Protein AF-A0A699VG58-F1 (afdb_monomer_lite)

Structure (mmCIF, N/CA/C/O backbone):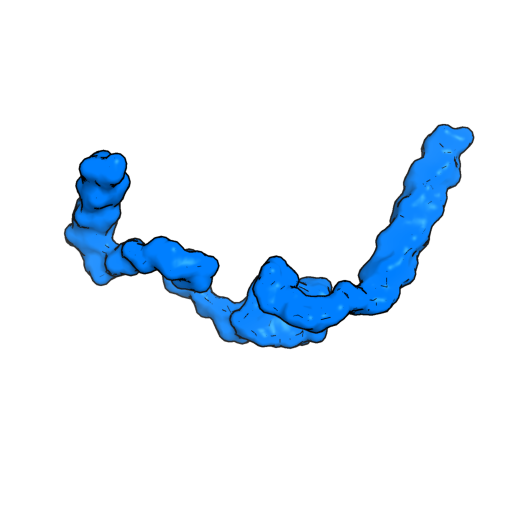
data_AF-A0A699VG58-F1
#
_entry.id   AF-A0A699VG58-F1
#
loop_
_atom_site.group_PDB
_atom_site.id
_atom_site.type_symbol
_atom_site.label_atom_id
_atom_site.label_alt_id
_atom_site.label_comp_id
_atom_site.label_asym_id
_atom_site.label_entity_id
_atom_site.label_seq_id
_atom_site.pdbx_PDB_ins_code
_atom_site.Cartn_x
_atom_site.Cartn_y
_atom_site.Cartn_z
_atom_site.occupancy
_atom_site.B_iso_or_equiv
_atom_site.auth_seq_id
_atom_site.auth_comp_id
_atom_site.auth_asym_id
_atom_site.auth_atom_id
_atom_site.pdbx_PDB_model_num
ATOM 1 N N . MET A 1 1 ? 5.212 19.546 -15.534 1.00 59.59 1 MET A N 1
ATOM 2 C CA . MET A 1 1 ? 5.181 18.173 -16.093 1.00 59.59 1 MET A CA 1
ATOM 3 C C . MET A 1 1 ? 6.500 17.751 -16.749 1.00 59.59 1 MET A C 1
ATOM 5 O O . MET A 1 1 ? 6.976 16.677 -16.421 1.00 59.59 1 MET A O 1
ATOM 9 N N . ALA A 1 2 ? 7.149 18.583 -17.577 1.00 63.12 2 ALA A N 1
ATOM 10 C CA . ALA A 1 2 ? 8.393 18.219 -18.280 1.00 63.12 2 ALA A CA 1
ATOM 11 C C . ALA A 1 2 ? 9.554 17.735 -17.374 1.00 63.12 2 ALA A C 1
ATOM 13 O O . ALA A 1 2 ? 10.169 16.708 -17.651 1.00 63.12 2 ALA A O 1
ATOM 14 N N . LEU A 1 3 ? 9.817 18.408 -16.245 1.00 67.75 3 LEU A N 1
ATOM 15 C CA . LEU A 1 3 ? 10.879 18.003 -15.305 1.00 67.75 3 LEU A CA 1
ATOM 16 C C . LEU A 1 3 ? 10.604 16.652 -14.617 1.00 67.75 3 LEU A C 1
ATOM 18 O O . LEU A 1 3 ? 11.537 15.897 -14.341 1.00 67.75 3 LEU A O 1
ATOM 22 N N . LEU A 1 4 ? 9.330 16.335 -14.352 1.00 63.12 4 LEU A N 1
ATOM 23 C CA . LEU A 1 4 ? 8.923 15.047 -13.779 1.00 63.12 4 LEU A CA 1
ATOM 24 C C . LEU A 1 4 ? 9.152 13.916 -14.791 1.00 63.12 4 LEU A C 1
ATOM 26 O O . LEU A 1 4 ? 9.695 12.874 -14.427 1.00 63.12 4 LEU A O 1
ATOM 30 N N . SER A 1 5 ? 8.847 14.161 -16.068 1.00 72.00 5 SER A N 1
ATOM 31 C CA . SER A 1 5 ? 9.117 13.229 -17.167 1.00 72.00 5 SER A CA 1
ATOM 32 C C . SER A 1 5 ? 10.618 12.972 -17.359 1.00 72.00 5 SER A C 1
ATOM 34 O O . SER A 1 5 ? 11.018 11.823 -17.521 1.00 72.00 5 SER A O 1
ATOM 36 N N . MET A 1 6 ? 11.473 13.997 -17.248 1.00 81.75 6 MET A N 1
ATOM 37 C CA . MET A 1 6 ? 12.934 13.827 -17.338 1.00 81.75 6 MET A CA 1
ATOM 38 C C . MET A 1 6 ? 13.524 13.026 -16.167 1.00 81.75 6 MET A C 1
ATOM 40 O O . MET A 1 6 ? 14.443 12.228 -16.360 1.00 81.75 6 MET A O 1
ATOM 44 N N . ARG A 1 7 ? 13.012 13.218 -14.941 1.00 80.69 7 ARG A N 1
ATOM 45 C CA . ARG A 1 7 ? 13.432 12.424 -13.770 1.00 80.69 7 ARG A CA 1
ATOM 46 C C . ARG A 1 7 ? 13.025 10.958 -13.910 1.00 80.69 7 ARG A C 1
ATOM 48 O O . ARG A 1 7 ? 13.835 10.084 -13.608 1.00 80.69 7 ARG A O 1
ATOM 55 N N . ALA A 1 8 ? 11.813 10.701 -14.402 1.00 80.88 8 ALA A N 1
ATOM 56 C CA . ALA A 1 8 ? 11.327 9.348 -14.649 1.00 80.88 8 ALA A CA 1
ATOM 57 C C . ALA A 1 8 ? 12.122 8.636 -15.762 1.00 80.88 8 ALA A C 1
ATOM 59 O O . ALA A 1 8 ? 12.510 7.484 -15.582 1.00 80.88 8 ALA A O 1
ATOM 60 N N . ASP A 1 9 ? 12.443 9.329 -16.861 1.00 84.62 9 ASP A N 1
ATOM 61 C CA . ASP A 1 9 ? 13.279 8.797 -17.951 1.00 84.62 9 ASP A CA 1
ATOM 62 C C . ASP A 1 9 ? 14.704 8.463 -17.479 1.00 84.62 9 ASP A C 1
ATOM 64 O O . ASP A 1 9 ? 15.212 7.368 -17.727 1.00 84.62 9 ASP A O 1
ATOM 68 N N . LYS A 1 10 ? 15.336 9.363 -16.712 1.00 88.50 10 LYS A N 1
ATOM 69 C CA . LYS A 1 10 ? 16.678 9.126 -16.157 1.00 88.50 10 LYS A CA 1
ATOM 70 C C . LYS A 1 10 ? 16.696 7.941 -15.181 1.00 88.50 10 LYS A C 1
ATOM 72 O O . LYS A 1 10 ? 17.676 7.199 -15.136 1.00 88.50 10 LYS A O 1
ATOM 77 N N . PHE A 1 11 ? 15.622 7.745 -14.415 1.00 83.12 11 PHE A N 1
ATOM 78 C CA . PHE A 1 11 ? 15.460 6.585 -13.538 1.00 83.12 11 PHE A CA 1
ATOM 79 C C . PHE A 1 11 ? 15.304 5.282 -14.332 1.00 83.12 11 PHE A C 1
ATOM 81 O O . PHE A 1 11 ? 16.033 4.326 -14.055 1.00 83.12 11 PHE A O 1
ATOM 88 N N . TRP A 1 12 ? 14.434 5.263 -15.351 1.00 85.00 12 TRP A N 1
ATOM 89 C CA . TRP A 1 12 ? 14.248 4.114 -16.248 1.00 85.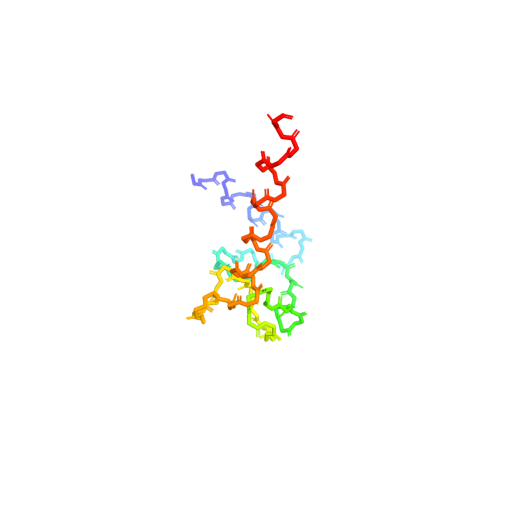00 12 TRP A CA 1
ATOM 90 C C . TRP A 1 12 ? 15.565 3.697 -16.904 1.00 85.00 12 TRP A C 1
ATOM 92 O O . TRP A 1 12 ? 15.946 2.535 -16.822 1.00 85.00 12 TRP A O 1
ATOM 102 N N . LYS A 1 13 ? 16.318 4.648 -17.465 1.00 87.19 13 LYS A N 1
ATOM 103 C CA . LYS A 1 13 ? 17.611 4.371 -18.110 1.00 87.19 13 LYS A CA 1
ATOM 104 C C . LYS A 1 13 ? 18.667 3.808 -17.153 1.00 87.19 13 LYS A C 1
ATOM 106 O O . LYS A 1 13 ? 19.503 3.025 -17.584 1.00 87.19 13 LYS A O 1
ATOM 111 N N . ARG A 1 14 ? 18.645 4.185 -15.867 1.00 87.25 14 ARG A N 1
ATOM 112 C CA . ARG A 1 14 ? 19.602 3.683 -14.858 1.00 87.25 14 ARG A CA 1
ATOM 113 C C . ARG A 1 14 ? 19.220 2.334 -14.261 1.00 87.25 14 ARG A C 1
ATOM 115 O O . ARG A 1 14 ? 20.106 1.554 -13.944 1.00 87.25 14 ARG A O 1
ATOM 122 N N . THR A 1 15 ? 17.933 2.097 -14.020 1.00 82.75 15 THR A N 1
ATOM 123 C CA . THR A 1 15 ? 17.465 0.931 -13.244 1.00 82.75 15 THR A CA 1
ATOM 124 C C . THR A 1 15 ? 16.684 -0.090 -14.063 1.00 82.75 15 THR A C 1
ATOM 126 O O . THR A 1 15 ? 16.413 -1.174 -13.555 1.00 82.75 15 THR A O 1
ATOM 129 N N . GLY A 1 16 ? 16.279 0.246 -15.291 1.00 83.88 16 GLY A N 1
ATOM 130 C CA . GLY A 1 16 ? 15.404 -0.580 -16.127 1.00 83.88 16 GLY A CA 1
ATOM 131 C C . GLY A 1 16 ? 13.992 -0.765 -15.561 1.00 83.88 16 GLY A C 1
ATOM 132 O O . GLY A 1 16 ? 13.261 -1.638 -16.020 1.00 83.88 16 GLY A O 1
ATOM 133 N N . LYS A 1 17 ? 13.602 0.008 -14.536 1.00 78.69 17 LYS A N 1
ATOM 134 C CA . LYS A 1 17 ? 12.319 -0.128 -13.826 1.00 78.69 17 LYS A CA 1
ATOM 135 C C . LYS A 1 17 ? 11.417 1.064 -14.109 1.00 78.69 17 LYS A C 1
ATOM 137 O O . LYS A 1 17 ? 11.814 2.215 -13.921 1.00 78.69 17 LYS A O 1
ATOM 142 N N . LYS A 1 18 ? 10.203 0.803 -14.605 1.00 77.25 18 LYS A N 1
ATOM 143 C CA . LYS A 1 18 ? 9.253 1.849 -15.009 1.00 77.25 18 LYS A CA 1
ATOM 144 C C . LYS A 1 18 ? 8.517 2.303 -13.763 1.00 77.25 18 LYS A C 1
ATOM 146 O O . LYS A 1 18 ? 7.924 1.482 -13.071 1.00 77.25 18 LYS A O 1
ATOM 151 N N . ILE A 1 19 ? 8.560 3.598 -13.471 1.00 72.56 19 ILE A N 1
ATOM 152 C CA . ILE A 1 19 ? 7.805 4.157 -12.351 1.00 72.56 19 ILE A CA 1
ATOM 153 C C . ILE A 1 19 ? 6.334 4.194 -12.779 1.00 72.56 19 ILE A C 1
ATOM 155 O O . ILE A 1 19 ? 5.960 5.000 -13.630 1.00 72.56 19 ILE A O 1
ATOM 159 N N . SER A 1 20 ? 5.515 3.296 -12.233 1.00 68.38 20 SER A N 1
ATOM 160 C CA . SER A 1 20 ? 4.060 3.383 -12.352 1.00 68.38 20 SER A CA 1
ATOM 161 C C . SER A 1 20 ? 3.544 4.229 -11.194 1.00 68.38 20 SER A C 1
ATOM 163 O O . SER A 1 20 ? 3.795 3.909 -10.039 1.00 68.38 20 SER A O 1
ATOM 165 N N . ILE A 1 21 ? 2.840 5.324 -11.490 1.00 66.31 21 ILE A N 1
ATOM 166 C CA . ILE A 1 21 ? 2.165 6.154 -10.471 1.00 66.31 21 ILE A CA 1
ATOM 167 C C . ILE A 1 21 ? 0.758 5.596 -10.183 1.00 66.31 21 ILE A C 1
ATOM 169 O O . ILE A 1 21 ? -0.102 6.280 -9.636 1.00 66.31 21 ILE A O 1
ATOM 173 N N . GLN A 1 22 ? 0.472 4.352 -10.574 1.00 62.41 22 GLN A N 1
ATOM 174 C CA . GLN A 1 22 ? -0.730 3.681 -10.097 1.00 62.41 22 GLN A CA 1
ATOM 175 C C . GLN A 1 22 ? -0.530 3.408 -8.604 1.00 62.41 22 GLN A C 1
ATOM 177 O O . GLN A 1 22 ? 0.450 2.782 -8.209 1.00 62.41 22 GLN A O 1
ATOM 182 N N . GLY A 1 23 ? -1.421 3.962 -7.773 1.00 56.25 23 GLY A N 1
ATOM 183 C CA . GLY A 1 23 ? -1.255 4.148 -6.322 1.00 56.25 23 GLY A CA 1
ATOM 184 C C . GLY A 1 23 ? -1.073 2.886 -5.464 1.00 56.25 23 GLY A C 1
ATOM 185 O O . GLY A 1 23 ? -1.089 2.979 -4.238 1.00 56.25 23 GLY A O 1
ATOM 186 N N . SER A 1 24 ? -0.897 1.72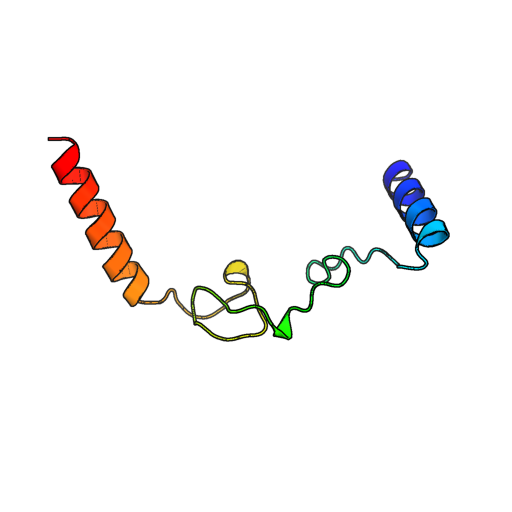1 -6.082 1.00 56.06 24 SER A N 1
ATOM 187 C CA . SER A 1 24 ? -0.588 0.434 -5.463 1.00 56.06 24 SER A CA 1
ATOM 188 C C . SER A 1 24 ? 0.893 0.061 -5.509 1.00 56.06 24 SER A C 1
ATOM 190 O O . SER A 1 24 ? 1.358 -0.611 -4.590 1.00 56.06 24 SER A O 1
ATOM 192 N N . ASP A 1 25 ? 1.633 0.486 -6.534 1.00 58.47 25 ASP A N 1
ATOM 193 C CA . ASP A 1 25 ? 2.951 -0.070 -6.852 1.00 58.47 25 ASP A CA 1
ATOM 194 C C . ASP A 1 25 ? 4.070 0.856 -6.386 1.00 58.47 25 ASP A C 1
ATOM 196 O O . ASP A 1 25 ? 4.768 1.516 -7.157 1.00 58.47 25 ASP A O 1
ATOM 200 N N . VAL A 1 26 ? 4.255 0.895 -5.067 1.00 61.69 26 VAL A N 1
ATOM 201 C CA . VAL A 1 26 ? 5.467 1.459 -4.474 1.00 61.69 26 VAL A CA 1
ATOM 202 C C . VAL A 1 26 ? 6.614 0.509 -4.822 1.00 61.69 26 VAL A C 1
ATOM 204 O O . VAL A 1 26 ? 6.771 -0.521 -4.182 1.00 61.69 26 VAL A O 1
ATOM 207 N N . ALA A 1 27 ? 7.342 0.806 -5.901 1.00 63.53 27 ALA A N 1
ATOM 208 C CA . ALA A 1 27 ? 8.606 0.196 -6.334 1.00 63.53 27 ALA A CA 1
ATOM 209 C C . ALA A 1 27 ? 9.013 -1.118 -5.616 1.00 63.53 27 ALA A C 1
ATOM 211 O O . ALA A 1 27 ? 9.873 -1.113 -4.739 1.00 63.53 27 ALA A O 1
ATOM 212 N N . GLY A 1 28 ? 8.426 -2.254 -6.013 1.00 67.69 28 GLY A N 1
ATOM 213 C CA . GLY A 1 28 ? 8.849 -3.585 -5.548 1.00 67.69 28 GLY A CA 1
ATOM 214 C C . GLY A 1 28 ? 8.354 -4.004 -4.161 1.00 67.69 28 GLY A C 1
ATOM 215 O O . GLY A 1 28 ? 8.848 -4.990 -3.618 1.00 67.69 28 GLY A O 1
ATOM 216 N N . PHE A 1 29 ? 7.395 -3.284 -3.584 1.00 78.38 29 PHE A N 1
ATOM 217 C CA . PHE A 1 29 ? 6.770 -3.666 -2.330 1.00 78.38 29 PHE A CA 1
ATOM 218 C C . PHE A 1 29 ? 5.674 -4.719 -2.550 1.00 78.38 29 PHE A C 1
ATOM 220 O O . PHE A 1 29 ? 4.653 -4.464 -3.189 1.00 78.38 29 PHE A O 1
ATOM 227 N N . ASP A 1 30 ? 5.8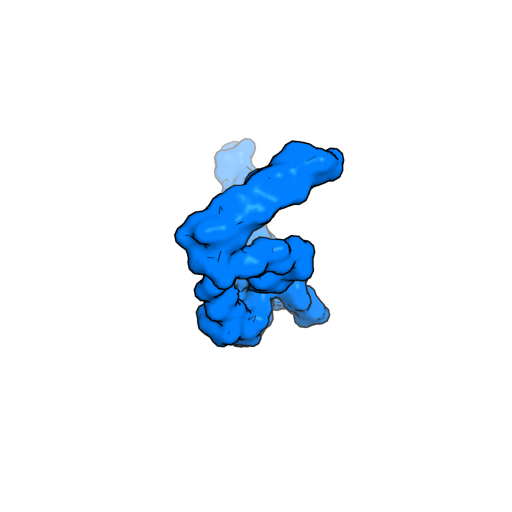88 -5.912 -1.999 1.00 84.94 30 ASP A N 1
ATOM 228 C CA . ASP A 1 30 ? 4.951 -7.030 -2.084 1.00 84.94 30 ASP A CA 1
ATOM 229 C C . ASP A 1 30 ? 3.768 -6.833 -1.122 1.00 84.94 30 ASP A C 1
ATOM 231 O O . ASP A 1 30 ? 3.828 -7.184 0.060 1.00 84.94 30 ASP A O 1
ATOM 235 N N . LYS A 1 31 ? 2.668 -6.273 -1.641 1.00 85.12 31 LYS A N 1
ATOM 236 C CA . LYS A 1 31 ? 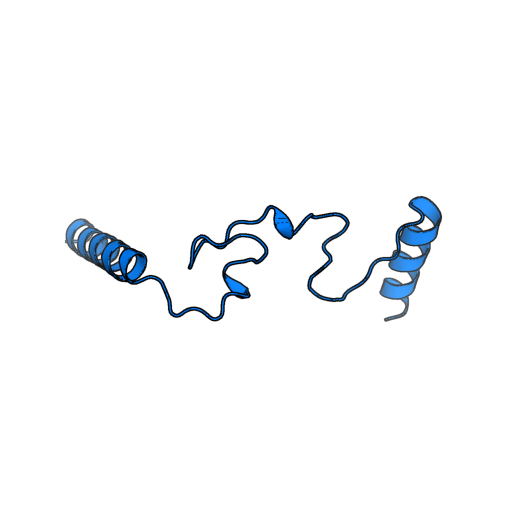1.442 -6.025 -0.864 1.00 85.12 31 LYS A CA 1
ATOM 237 C C . LYS A 1 31 ? 0.825 -7.304 -0.294 1.00 85.12 31 LYS A C 1
ATOM 239 O O . LYS A 1 31 ? 0.122 -7.211 0.708 1.00 85.12 31 LYS A O 1
ATOM 244 N N . SER A 1 32 ? 1.084 -8.481 -0.876 1.00 88.44 32 SER A N 1
ATOM 245 C CA . SER A 1 32 ? 0.522 -9.749 -0.383 1.00 88.44 32 SER A CA 1
ATOM 246 C C . SER A 1 32 ? 0.970 -10.082 1.046 1.00 88.44 32 SER A C 1
ATOM 248 O O . SER A 1 32 ? 0.257 -10.779 1.762 1.00 88.44 32 SER A O 1
ATOM 250 N N . LYS A 1 33 ? 2.101 -9.515 1.487 1.00 89.81 33 LYS A N 1
ATOM 251 C CA . LYS A 1 33 ? 2.668 -9.686 2.833 1.00 89.81 33 LYS A CA 1
ATOM 252 C C . LYS A 1 33 ? 2.250 -8.600 3.823 1.00 89.81 33 LYS A C 1
ATOM 254 O O . LYS A 1 33 ? 2.664 -8.642 4.977 1.00 89.81 33 LYS A O 1
ATOM 259 N N . VAL A 1 34 ? 1.473 -7.606 3.392 1.00 91.31 34 VAL A N 1
ATOM 260 C CA . VAL A 1 34 ? 0.961 -6.574 4.298 1.00 91.31 34 VAL A CA 1
ATOM 261 C C . VAL A 1 34 ? -0.260 -7.073 5.030 1.00 91.31 34 VAL A C 1
ATOM 263 O O . VAL A 1 34 ? -1.249 -7.424 4.395 1.00 91.31 34 VAL A O 1
ATOM 266 N N . GLU A 1 35 ? -0.219 -6.980 6.354 1.00 94.19 35 GLU A N 1
ATOM 267 C CA . GLU A 1 35 ? -1.388 -7.124 7.207 1.00 94.19 35 GLU A CA 1
ATOM 268 C C . GLU A 1 35 ? -2.143 -5.796 7.341 1.00 94.19 35 GLU A C 1
ATOM 270 O O . GLU A 1 35 ? -1.577 -4.741 7.642 1.00 94.19 35 GLU A O 1
ATOM 275 N N . CYS A 1 36 ? -3.457 -5.847 7.155 1.00 92.69 36 CYS A N 1
ATOM 276 C CA . CYS A 1 36 ? -4.335 -4.724 7.417 1.00 92.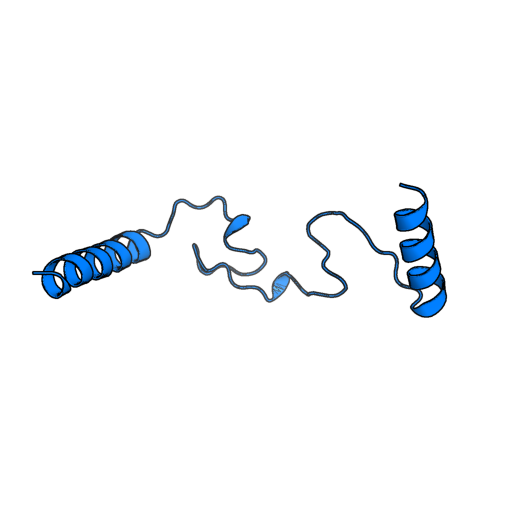69 36 CYS A CA 1
ATOM 277 C C . CYS A 1 36 ? -4.547 -4.533 8.924 1.00 92.69 36 CYS A C 1
ATOM 279 O O . CYS A 1 36 ? -5.226 -5.330 9.560 1.00 92.69 36 CYS A O 1
ATOM 281 N N . PHE A 1 37 ? -4.096 -3.409 9.482 1.00 89.50 37 PHE A N 1
ATOM 282 C CA . PHE A 1 37 ? -4.299 -3.074 10.901 1.00 89.50 37 PHE A CA 1
ATOM 283 C C . PHE A 1 37 ? -5.761 -2.891 11.348 1.00 89.50 37 PHE A C 1
ATOM 285 O O . PHE A 1 37 ? -5.999 -2.713 12.542 1.00 89.50 37 PHE A O 1
ATOM 292 N N . ASN A 1 38 ? -6.720 -2.840 10.417 1.00 89.56 38 ASN A N 1
ATOM 293 C CA . ASN A 1 38 ? -8.141 -2.745 10.754 1.00 89.56 38 ASN A CA 1
ATOM 294 C C . ASN A 1 38 ? -8.767 -4.139 10.902 1.00 89.56 38 ASN A C 1
ATOM 296 O O . ASN A 1 38 ? -9.308 -4.472 11.948 1.00 89.56 38 ASN A O 1
ATOM 300 N N . CYS A 1 39 ? -8.671 -4.970 9.859 1.00 90.75 39 CYS A N 1
ATOM 301 C CA . CYS A 1 39 ? -9.344 -6.273 9.812 1.00 90.75 39 CYS A CA 1
ATOM 302 C C . CYS A 1 39 ? -8.413 -7.484 9.973 1.00 90.75 39 CYS A C 1
ATOM 304 O O . CYS A 1 39 ? -8.886 -8.614 9.879 1.00 90.75 39 CYS A O 1
ATOM 306 N N . HIS A 1 40 ? -7.111 -7.259 10.161 1.00 90.12 40 HIS A N 1
ATOM 307 C CA . HIS A 1 40 ? -6.077 -8.288 10.328 1.00 90.12 40 HIS A CA 1
ATOM 308 C C . HIS A 1 40 ? -5.977 -9.294 9.167 1.00 90.12 40 HIS A C 1
ATOM 310 O O . HIS A 1 40 ? -5.501 -10.416 9.320 1.00 90.12 40 HIS A O 1
ATOM 316 N N . LYS A 1 41 ? -6.419 -8.894 7.966 1.00 91.62 41 LYS A N 1
ATOM 317 C CA . LYS A 1 41 ? -6.281 -9.679 6.729 1.00 91.62 41 LYS A CA 1
ATOM 318 C C . LYS A 1 41 ? -5.101 -9.190 5.900 1.00 91.62 41 LYS A C 1
ATOM 320 O O . LYS A 1 41 ? -4.827 -7.991 5.856 1.00 91.62 41 LYS A O 1
ATOM 325 N N . MET A 1 42 ? -4.452 -10.117 5.203 1.00 93.50 42 MET A N 1
ATOM 326 C CA . MET A 1 42 ? -3.310 -9.821 4.340 1.00 93.50 42 MET A CA 1
ATOM 327 C C . MET A 1 42 ? -3.726 -9.146 3.021 1.00 93.50 42 MET A C 1
ATOM 329 O O . MET A 1 42 ? -4.900 -9.156 2.637 1.00 93.50 42 MET A O 1
ATOM 333 N N . GLY A 1 43 ? -2.760 -8.570 2.307 1.00 91.94 43 GLY A N 1
ATOM 334 C CA . GLY A 1 43 ? -2.920 -8.108 0.926 1.00 91.94 43 GLY A CA 1
ATOM 335 C C . GLY A 1 43 ? -3.254 -6.628 0.747 1.00 91.94 43 GLY A C 1
ATOM 336 O O . GLY A 1 43 ? -3.258 -6.150 -0.388 1.00 91.94 43 GLY A O 1
ATOM 337 N N . HIS A 1 44 ? -3.542 -5.886 1.822 1.00 91.19 44 HIS A N 1
ATOM 338 C CA . HIS A 1 44 ? -3.948 -4.484 1.711 1.00 91.19 44 HIS A CA 1
ATOM 339 C C . HIS A 1 44 ? -3.622 -3.656 2.953 1.00 91.19 44 HIS A C 1
ATOM 341 O O . HIS A 1 44 ? -3.624 -4.141 4.081 1.00 91.19 44 HIS A O 1
ATOM 347 N N . PHE A 1 45 ? -3.396 -2.361 2.742 1.00 90.19 45 PHE A N 1
ATOM 348 C CA . PHE A 1 45 ? -3.204 -1.410 3.833 1.00 90.19 45 PHE A CA 1
ATOM 349 C C . PHE A 1 45 ? -4.535 -1.070 4.517 1.00 90.19 45 PHE A C 1
ATOM 351 O O . PHE A 1 45 ? -5.586 -1.082 3.881 1.00 90.19 45 PHE A O 1
ATOM 358 N N . ALA A 1 46 ? -4.487 -0.641 5.783 1.00 90.38 46 ALA A N 1
ATOM 359 C CA . ALA A 1 46 ? -5.682 -0.220 6.527 1.00 90.38 46 ALA A CA 1
ATOM 360 C C . ALA A 1 46 ? -6.498 0.871 5.806 1.00 90.38 46 ALA A C 1
ATOM 362 O O . ALA A 1 46 ? -7.722 0.822 5.816 1.00 90.38 46 ALA A O 1
ATOM 363 N N . ARG A 1 47 ? -5.829 1.791 5.095 1.00 87.88 47 ARG A N 1
ATOM 364 C CA . ARG A 1 47 ? -6.472 2.846 4.286 1.00 87.88 47 ARG A CA 1
ATOM 365 C C . ARG A 1 47 ? -7.288 2.331 3.088 1.00 87.88 47 ARG A C 1
ATOM 367 O O . ARG A 1 47 ? -8.093 3.069 2.544 1.00 87.88 47 ARG A O 1
ATOM 374 N N . GLU A 1 48 ? -7.035 1.101 2.642 1.00 89.12 48 GLU A N 1
ATOM 375 C CA . GLU A 1 48 ? -7.741 0.444 1.530 1.00 89.12 48 GLU A CA 1
ATOM 376 C C . GLU A 1 48 ? -8.858 -0.485 2.044 1.00 89.12 48 GLU A C 1
ATOM 378 O O . GLU A 1 48 ? -9.604 -1.070 1.257 1.00 89.12 48 GLU A O 1
ATOM 383 N N . CYS A 1 49 ? -8.966 -0.655 3.366 1.00 90.94 49 CYS A N 1
ATOM 384 C CA . CYS A 1 49 ? -9.890 -1.592 3.981 1.00 90.94 49 CYS A CA 1
ATOM 385 C C . CYS A 1 49 ? -11.332 -1.081 3.884 1.00 90.94 49 CYS A C 1
ATOM 387 O O . CYS A 1 49 ? -11.638 0.022 4.323 1.00 90.94 49 CYS A O 1
ATOM 389 N N . ARG A 1 50 ? -12.231 -1.913 3.344 1.00 89.06 50 ARG A N 1
ATOM 390 C CA . ARG A 1 50 ? -13.677 -1.628 3.280 1.00 89.06 50 ARG A CA 1
ATOM 391 C C . ARG A 1 50 ? -14.455 -2.152 4.487 1.00 89.06 50 ARG A C 1
ATOM 393 O O . ARG A 1 50 ? -15.658 -1.930 4.571 1.00 89.06 50 ARG A O 1
ATOM 400 N N . ALA A 1 51 ? -13.799 -2.902 5.372 1.00 85.00 51 ALA A N 1
ATOM 401 C CA . ALA A 1 51 ? -14.443 -3.389 6.580 1.00 85.00 51 ALA A CA 1
ATOM 402 C C . ALA A 1 51 ? -14.723 -2.209 7.526 1.00 85.00 51 ALA A C 1
ATOM 404 O O . ALA A 1 51 ? -13.888 -1.301 7.605 1.00 85.00 51 ALA A O 1
ATOM 405 N N . PRO A 1 52 ? -15.854 -2.224 8.254 1.00 78.94 52 PRO A N 1
ATOM 406 C CA . PRO A 1 52 ? -16.079 -1.272 9.332 1.00 78.94 52 PRO A CA 1
ATOM 407 C C . PRO A 1 52 ? -14.935 -1.357 10.346 1.00 78.94 52 PRO A C 1
ATOM 409 O O . PRO A 1 52 ? -14.275 -2.393 10.471 1.00 78.94 52 PRO A O 1
ATOM 412 N N . GLU A 1 53 ? -14.664 -0.249 11.029 1.00 71.25 53 GLU A N 1
ATOM 413 C CA . GLU A 1 53 ? -13.572 -0.188 11.994 1.00 71.25 53 GLU A CA 1
ATOM 414 C C . GLU A 1 53 ? -13.770 -1.239 13.096 1.00 71.25 53 GLU A C 1
ATOM 416 O O . GLU A 1 53 ? -14.864 -1.375 13.650 1.00 71.25 53 GLU A O 1
ATOM 421 N N . ASN A 1 54 ? -12.734 -2.037 13.371 1.00 69.62 54 ASN A N 1
ATOM 422 C CA . ASN A 1 54 ? -12.795 -3.108 14.364 1.00 69.62 54 ASN A CA 1
ATOM 423 C C . ASN A 1 54 ? -13.255 -2.552 15.726 1.00 69.62 54 ASN A C 1
ATOM 425 O O . ASN A 1 54 ? -12.616 -1.667 16.297 1.00 69.62 54 ASN A O 1
ATOM 429 N N . GLN A 1 55 ? -14.335 -3.110 16.283 1.00 65.62 55 GLN A N 1
ATOM 430 C CA . GLN A 1 55 ? -14.894 -2.714 17.582 1.00 65.62 55 GLN A CA 1
ATOM 431 C C . GLN A 1 55 ? -13.890 -2.839 18.742 1.00 65.62 55 GLN A C 1
ATOM 433 O O . GLN A 1 55 ? -14.009 -2.128 19.741 1.00 65.62 55 GLN A O 1
ATOM 438 N N . GLU A 1 56 ? -12.866 -3.689 18.616 1.00 65.88 56 GLU A N 1
ATOM 439 C CA . GLU A 1 56 ? -11.772 -3.766 19.588 1.00 65.88 56 GLU A CA 1
ATOM 440 C C . GLU A 1 56 ? -10.985 -2.448 19.661 1.00 65.88 56 GLU A C 1
ATOM 442 O O . GLU A 1 56 ? -10.617 -2.015 20.753 1.00 65.88 56 GLU A O 1
ATOM 447 N N . ARG A 1 57 ? -10.775 -1.761 18.526 1.00 67.06 57 ARG A N 1
ATOM 448 C CA . ARG A 1 57 ? -10.165 -0.424 18.517 1.00 67.06 57 ARG A CA 1
ATOM 449 C C . ARG A 1 57 ? -11.066 0.611 19.157 1.00 67.06 57 ARG A C 1
ATOM 451 O O . ARG A 1 57 ? -10.561 1.381 19.957 1.00 67.06 57 ARG A O 1
ATOM 458 N N . VAL A 1 58 ? -12.372 0.578 18.891 1.00 63.22 58 VAL A N 1
ATOM 459 C CA . VAL A 1 58 ? -13.333 1.496 19.531 1.00 63.22 58 VAL A CA 1
ATOM 460 C C . VAL A 1 58 ? -13.263 1.366 21.055 1.00 63.22 58 VAL A C 1
ATOM 462 O O . VAL A 1 58 ? -13.206 2.363 21.771 1.00 63.22 58 VAL A O 1
ATOM 465 N N . ARG A 1 59 ? -13.174 0.130 21.566 1.00 65.88 59 ARG A N 1
ATOM 466 C CA . ARG A 1 59 ? -12.979 -0.136 22.998 1.00 65.88 59 ARG A CA 1
ATOM 467 C C . ARG A 1 59 ? -11.588 0.276 23.498 1.00 65.88 59 ARG A C 1
ATOM 469 O O . ARG A 1 59 ? -11.445 0.686 24.648 1.00 65.88 59 ARG A O 1
ATOM 476 N N . LYS A 1 60 ? -10.550 0.142 22.664 1.00 66.25 60 LYS A N 1
ATOM 477 C CA . LYS A 1 60 ? -9.185 0.544 23.025 1.00 66.25 60 LYS A CA 1
ATOM 478 C C . LYS A 1 60 ? -8.977 2.061 23.028 1.00 66.25 60 LYS A C 1
ATOM 480 O O . LYS A 1 60 ? -8.235 2.599 23.842 1.00 66.25 60 LYS A O 1
ATOM 485 N N . GLU A 1 61 ? -9.619 2.769 22.121 1.00 67.00 61 GLU A N 1
ATOM 486 C CA . GLU A 1 61 ? -9.523 4.216 22.023 1.00 67.00 61 GLU A CA 1
ATOM 487 C C . GLU A 1 61 ? -10.309 4.895 23.145 1.00 67.00 61 GLU A C 1
ATOM 489 O O . GLU A 1 61 ? -9.783 5.811 23.776 1.00 67.00 61 GLU A O 1
ATOM 494 N N . SER A 1 62 ? -11.483 4.359 23.496 1.00 66.62 62 SER A N 1
ATOM 495 C CA . SER A 1 62 ? -12.274 4.859 24.621 1.00 66.62 62 SER A CA 1
ATOM 496 C C . SER A 1 62 ? -11.551 4.729 25.965 1.00 66.62 62 SER A C 1
ATOM 498 O O . SER A 1 62 ? -11.572 5.686 26.739 1.00 66.62 62 SER A O 1
ATOM 500 N N . TYR A 1 63 ? -10.822 3.628 26.228 1.00 66.94 63 TYR A N 1
ATOM 501 C CA . TYR A 1 63 ? -9.987 3.560 27.441 1.00 66.94 63 TYR A CA 1
ATOM 502 C C . TYR A 1 63 ? -8.867 4.609 27.411 1.00 66.94 63 TYR A C 1
ATOM 504 O O . TYR A 1 63 ? -8.614 5.247 28.429 1.00 66.94 63 TYR A O 1
ATOM 512 N N . ARG A 1 64 ? -8.199 4.815 26.261 1.00 70.31 64 ARG A N 1
ATOM 513 C CA . ARG A 1 64 ? -7.084 5.778 26.141 1.00 70.31 64 ARG A CA 1
ATOM 514 C C . ARG A 1 64 ? -7.543 7.223 26.284 1.00 70.31 64 ARG A C 1
ATOM 516 O O . ARG A 1 64 ? -6.791 8.061 26.781 1.00 70.31 64 ARG A O 1
ATOM 523 N N . GLN A 1 65 ? -8.739 7.535 25.796 1.00 68.25 65 GLN A N 1
ATOM 524 C CA . GLN A 1 65 ? -9.344 8.856 25.936 1.00 68.25 65 GLN A CA 1
ATOM 525 C C . GLN A 1 65 ? -9.806 9.106 27.371 1.00 68.25 65 GLN A C 1
ATOM 527 O O . GLN A 1 65 ? -9.551 10.192 27.882 1.00 68.25 65 GLN A O 1
ATOM 532 N N . GLY A 1 66 ? -10.381 8.100 28.039 1.00 60.12 66 GLY A N 1
ATOM 533 C CA . GLY A 1 66 ? -10.707 8.173 29.466 1.00 60.12 66 GLY A CA 1
ATOM 534 C C . GLY A 1 66 ? -9.468 8.420 30.330 1.00 60.12 66 GLY A C 1
ATOM 535 O O . GLY A 1 66 ? -9.441 9.363 31.114 1.00 60.12 66 GLY A O 1
ATOM 536 N N . SER A 1 67 ? -8.384 7.675 30.094 1.00 60.81 67 SER A N 1
ATOM 537 C CA . SER A 1 67 ? -7.133 7.850 30.846 1.00 60.81 67 SER A CA 1
ATOM 538 C C . SER A 1 67 ? -6.450 9.205 30.599 1.00 60.81 67 SER A C 1
ATOM 540 O O . SER A 1 67 ? -5.781 9.728 31.481 1.00 60.81 67 SER A O 1
ATOM 542 N N . LYS A 1 68 ? -6.630 9.816 29.417 1.00 58.09 68 LYS A N 1
ATOM 543 C CA . LYS A 1 68 ? -6.128 11.176 29.130 1.00 58.09 68 LYS A CA 1
ATOM 544 C C . LYS A 1 68 ? -6.946 12.289 29.794 1.00 58.09 68 LYS A C 1
ATOM 546 O O . LYS A 1 68 ? -6.446 13.410 29.876 1.00 58.09 68 LYS A O 1
ATOM 551 N N . ALA A 1 69 ? -8.189 12.012 30.188 1.00 57.78 69 ALA A N 1
ATOM 552 C CA . ALA A 1 69 ? -9.034 12.962 30.903 1.00 57.78 69 ALA A CA 1
ATOM 553 C C . ALA A 1 69 ? -8.696 12.994 32.402 1.00 57.78 69 ALA A C 1
ATOM 555 O O . ALA A 1 69 ? -8.687 14.073 32.983 1.00 57.78 69 ALA A O 1
ATOM 556 N N . GLU A 1 70 ? -8.345 11.849 32.998 1.00 58.81 70 GLU A N 1
ATOM 557 C CA . GLU A 1 70 ? -7.939 11.772 34.410 1.00 58.81 70 GLU A CA 1
ATOM 558 C C . GLU A 1 70 ? -6.522 12.311 34.671 1.00 58.81 70 GLU A C 1
ATOM 560 O O . GLU A 1 70 ? -6.292 12.921 35.705 1.00 58.81 70 GLU A O 1
ATOM 565 N N . GLU A 1 71 ? -5.579 12.175 33.730 1.00 56.47 71 GLU A N 1
ATOM 566 C CA . GLU A 1 71 ? -4.204 12.697 33.890 1.00 56.47 71 GLU A CA 1
ATOM 567 C C . GLU A 1 71 ? -4.115 14.239 33.821 1.00 56.47 71 GLU A C 1
ATOM 569 O O . GLU A 1 71 ? -3.098 14.830 34.178 1.00 56.47 71 GLU A O 1
ATOM 574 N N . LYS A 1 72 ? -5.168 14.913 33.344 1.00 55.91 72 LYS A N 1
ATOM 575 C CA . LYS A 1 72 ? -5.224 16.381 33.211 1.00 55.91 72 LYS A CA 1
ATOM 576 C C . LYS A 1 72 ? -6.034 17.075 34.310 1.00 55.91 72 LYS A C 1
ATOM 578 O O . LYS A 1 72 ? -6.291 18.273 34.169 1.00 55.91 72 LYS A O 1
ATOM 583 N N . SER A 1 73 ? -6.449 16.348 35.348 1.00 53.84 73 SER A N 1
ATOM 584 C CA . SER A 1 73 ? -7.210 16.897 36.473 1.00 53.84 73 SER A CA 1
ATOM 585 C C . SER A 1 73 ? -6.384 17.041 37.743 1.00 53.84 73 SER A C 1
ATOM 587 O O . SER A 1 73 ? -5.360 16.341 37.885 1.00 53.84 73 SER A O 1
#

Sequence (73 aa):
MALLSMRADKFWKRTGKKISIQGSDVAGFDKSKVECFNCHKMGHFARECRAPENQERVRKESYRQGSKAEEKS

Organism: Tanacetum cinerariifolium (NCBI:txid118510)

InterPro domains:
  IPR001878 Zinc finger, CCHC-type [PF00098] (35-50)
  IPR001878 Zinc finger, CCHC-type [PS50158] (36-50)
  IPR001878 Zinc finger, CCHC-type [SM00343] (35-51)
  IPR036875 Zinc finger, CCHC-type superfamily [SSF57756] (25-55)

pLDDT: mean 75.49, std 12.55, range [53.84, 94.19]

Foldseek 3Di:
DVVVVVVQVVCCVVPVDHDDVPVPCPDPDDQQQDAAPFPRHGRDYVVPDPDDGPVVVVVVVVVVVVVVVVVVD

Radius of gyration: 20.39 Å; chains: 1; bounding box: 36×28×55 Å

Secondary structure (DSSP, 8-state):
-HHHHHHHHHHHHHH------STT--TT--GGG-B-TTT--BSS-GGG--SPPPHHHHHHHHHHHHHHHHTT-